Protein AF-X1EGP4-F1 (afdb_monomer_lite)

Sequence (144 aa):
MMEIFGLGRNFLPEEGFAEKDFHCGFMNTNKSQNLLKYQKHTLEDYYKDVKRKIGSKKHFMPAIKWMIRLNLLKRSEPYKRHKFFRKKAGAFTISENKLIRRILAANFNRIELLEKKIEKLEKLTANSFEGEEEISNVNQIQSV

Radius of gyration: 30.11 Å; chains: 1; bounding box: 86×44×63 Å

Organism: NCBI:txid412755

Foldseek 3Di:
DCVLLLLDDPLAPPLLDDPDDDPDDDDDCPVVCVVPVPCPDDPVNVSVVSSVVCPPVSVVCVVCSVVVRVVSLVPRPSNVVVVVCVVVVVVDDPVNVVVVVVVVVVVVVVVVVVVVVVVVVVVVVVVVVVVVVVVVVVVVVVVD

pLDDT: mean 82.95, std 13.54, range [43.53, 97.56]

Secondary structure (DSSP, 8-state):
-TTTTTS-TT-S-GGGS-SS--SPPP---HHHHHHH------HHHHHHHHHHHHGGGGGTHHHHHHHHHHHHHHH-HHHHHHHHHHHHHTT--HHHHHHHHHHHHHHHHHHHHHHHHHHHHHHHHHHHHHHHHHHHHHHHHTT-

Structure (mmCIF, N/CA/C/O backbone):
data_AF-X1EGP4-F1
#
_entry.id   AF-X1EGP4-F1
#
loop_
_atom_site.group_PDB
_atom_site.id
_atom_site.type_symbol
_atom_site.label_atom_id
_atom_site.label_alt_id
_atom_site.label_comp_id
_atom_site.label_asym_id
_atom_site.label_entity_id
_atom_site.label_seq_id
_atom_site.pdbx_PDB_ins_code
_atom_site.Cartn_x
_atom_site.Cartn_y
_atom_site.Cartn_z
_atom_site.occupancy
_atom_site.B_iso_or_equiv
_atom_site.auth_seq_id
_atom_site.auth_comp_id
_atom_site.auth_asym_id
_atom_site.auth_atom_id
_atom_site.pdbx_PDB_model_num
ATOM 1 N N . MET A 1 1 ? -13.707 -2.938 1.619 1.00 89.06 1 MET A N 1
ATOM 2 C CA . MET A 1 1 ? -13.659 -1.465 1.811 1.00 89.06 1 MET A CA 1
ATOM 3 C C . MET A 1 1 ? -14.401 -0.666 0.725 1.00 89.06 1 MET A C 1
ATOM 5 O O . MET A 1 1 ? -15.388 -0.023 1.050 1.00 89.06 1 MET A O 1
ATOM 9 N N . MET A 1 2 ? -13.999 -0.699 -0.556 1.00 91.75 2 MET A N 1
ATOM 10 C CA . MET A 1 2 ? -14.621 0.133 -1.619 1.00 91.75 2 MET A CA 1
ATOM 11 C C . MET A 1 2 ? -16.133 -0.094 -1.802 1.00 91.75 2 MET A C 1
ATOM 13 O O . MET A 1 2 ? -16.894 0.841 -2.042 1.00 91.75 2 MET A O 1
ATOM 17 N N . GLU A 1 3 ? -16.601 -1.325 -1.612 1.00 91.94 3 GLU A N 1
ATOM 18 C CA . GLU A 1 3 ? -18.028 -1.656 -1.622 1.00 91.94 3 GLU A CA 1
ATOM 19 C C . GLU A 1 3 ? -18.817 -1.000 -0.479 1.00 91.94 3 GLU A C 1
ATOM 21 O O . GLU A 1 3 ? -19.956 -0.577 -0.678 1.00 91.94 3 GLU A O 1
ATOM 26 N N . ILE A 1 4 ? -18.211 -0.874 0.706 1.00 92.56 4 ILE A N 1
ATOM 27 C CA . ILE A 1 4 ? -18.830 -0.212 1.861 1.00 92.56 4 ILE A CA 1
ATOM 28 C C . ILE A 1 4 ? -19.068 1.271 1.529 1.00 92.56 4 ILE A C 1
ATOM 30 O O . ILE A 1 4 ? -20.138 1.795 1.823 1.00 92.56 4 ILE A O 1
ATOM 34 N N . PHE A 1 5 ? -18.141 1.903 0.799 1.00 91.88 5 PHE A N 1
ATOM 35 C CA . PHE A 1 5 ? -18.299 3.250 0.238 1.00 91.88 5 PHE A CA 1
ATOM 36 C C . PHE A 1 5 ? -19.262 3.337 -0.959 1.00 91.88 5 PHE A C 1
ATOM 38 O O . PHE A 1 5 ? -19.434 4.417 -1.504 1.00 91.88 5 PHE A O 1
ATOM 45 N N . GLY A 1 6 ? -19.880 2.245 -1.417 1.00 91.81 6 GLY A N 1
ATOM 46 C CA . GLY A 1 6 ? -20.802 2.278 -2.565 1.00 91.81 6 GLY A CA 1
ATOM 47 C C . GLY A 1 6 ? -20.118 2.357 -3.931 1.00 91.81 6 GLY A C 1
ATOM 48 O O . GLY A 1 6 ? -20.779 2.594 -4.937 1.00 91.81 6 GLY A O 1
ATOM 49 N N . LEU A 1 7 ? -18.804 2.129 -3.990 1.00 92.06 7 LEU A N 1
ATOM 50 C CA . LEU A 1 7 ? -18.026 2.168 -5.233 1.00 92.06 7 LEU A CA 1
ATOM 51 C C . LEU A 1 7 ? -17.989 0.799 -5.943 1.00 92.06 7 LEU A C 1
ATOM 53 O O . LEU A 1 7 ? -17.850 0.733 -7.168 1.00 92.06 7 LEU A O 1
ATOM 57 N N . GLY A 1 8 ? -18.186 -0.289 -5.191 1.00 91.12 8 GLY A N 1
ATOM 58 C CA . GLY A 1 8 ? -18.230 -1.676 -5.677 1.00 91.12 8 GLY A CA 1
ATOM 59 C C . GLY A 1 8 ? -16.940 -2.466 -5.419 1.00 91.12 8 GLY A C 1
ATOM 60 O O . GLY A 1 8 ? -15.942 -1.902 -4.971 1.00 91.12 8 GLY A O 1
ATOM 61 N N . ARG A 1 9 ? -16.974 -3.784 -5.679 1.00 86.00 9 ARG A N 1
ATOM 62 C CA . ARG A 1 9 ? -15.849 -4.707 -5.413 1.00 86.00 9 ARG A CA 1
ATOM 63 C C . ARG A 1 9 ? -14.688 -4.566 -6.406 1.00 86.00 9 ARG A C 1
ATOM 65 O O . ARG A 1 9 ? -13.544 -4.599 -5.981 1.00 86.00 9 ARG A O 1
ATOM 72 N N . ASN A 1 10 ? -14.970 -4.242 -7.670 1.00 88.12 10 ASN A N 1
ATOM 73 C CA . ASN A 1 10 ? -13.954 -4.126 -8.732 1.00 88.12 10 ASN A CA 1
ATOM 74 C C . ASN A 1 10 ? -13.766 -2.665 -9.166 1.00 88.12 10 ASN A C 1
ATOM 76 O O . ASN A 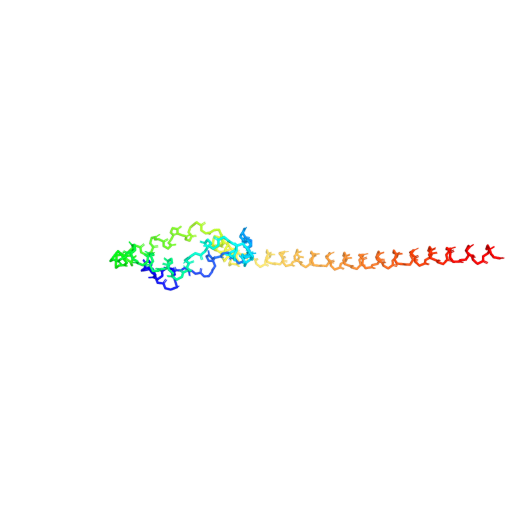1 10 ? -13.774 -2.315 -10.347 1.00 88.12 10 ASN A O 1
ATOM 80 N N . PHE A 1 11 ? -13.711 -1.766 -8.184 1.00 92.69 11 PHE A N 1
ATOM 81 C CA . PHE A 1 11 ? -13.731 -0.329 -8.444 1.00 92.69 11 PHE A CA 1
ATOM 82 C C . PHE A 1 11 ? -12.424 0.220 -9.024 1.00 92.69 11 PHE A C 1
ATOM 84 O O . PHE A 1 11 ? -12.466 1.217 -9.744 1.00 92.69 11 PHE A O 1
ATOM 91 N N . LEU A 1 12 ? -11.285 -0.409 -8.742 1.00 93.06 12 LEU A N 1
ATOM 92 C CA . LEU A 1 12 ? -9.967 -0.053 -9.268 1.00 93.06 12 LEU A CA 1
ATOM 93 C C . LEU A 1 12 ? -9.379 -1.271 -9.993 1.00 93.06 12 LEU A C 1
ATOM 95 O O . LEU A 1 12 ? -9.674 -2.392 -9.587 1.00 93.06 12 LEU A O 1
ATOM 99 N N . PRO A 1 13 ? -8.620 -1.064 -11.081 1.00 92.19 13 PRO A N 1
ATOM 100 C CA . PRO A 1 13 ? -7.933 -2.139 -11.778 1.00 92.19 13 PRO A CA 1
ATOM 101 C C . PRO A 1 13 ? -6.672 -2.557 -10.995 1.00 92.19 13 PRO A C 1
ATOM 103 O O . PRO A 1 13 ? -6.158 -1.768 -10.195 1.00 92.19 13 PRO A O 1
ATOM 106 N N . GLU A 1 14 ? -6.188 -3.780 -11.207 1.00 90.94 14 GLU A N 1
ATOM 107 C CA . GLU A 1 14 ? -5.069 -4.357 -10.442 1.00 90.94 14 GLU A CA 1
ATOM 108 C C . GLU A 1 14 ? -3.77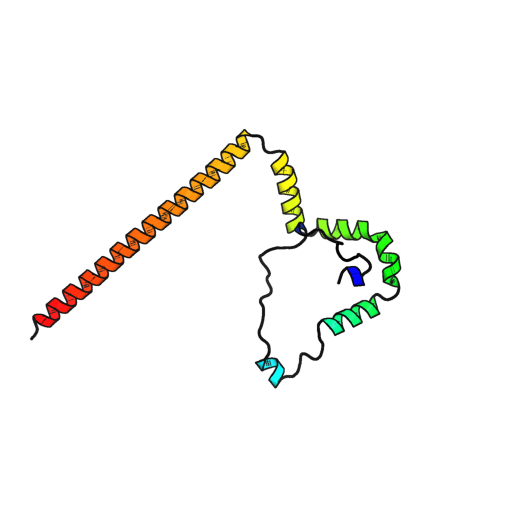3 -3.559 -10.610 1.00 90.94 14 GLU A C 1
ATOM 110 O O . GLU A 1 14 ? -3.068 -3.304 -9.638 1.00 90.94 14 GLU A O 1
ATOM 115 N N . GLU A 1 15 ? -3.532 -3.008 -11.800 1.00 90.62 15 GLU A N 1
ATOM 116 C CA . GLU A 1 15 ? -2.347 -2.198 -12.106 1.00 90.62 15 GLU A CA 1
ATOM 117 C C . GLU A 1 15 ? -2.360 -0.835 -11.386 1.00 90.62 15 GLU A C 1
ATOM 119 O O . GLU A 1 15 ? -1.405 -0.059 -11.458 1.00 90.62 15 GLU A O 1
ATOM 124 N N . GLY A 1 16 ? -3.467 -0.509 -10.710 1.00 89.19 16 GLY A N 1
ATOM 125 C CA . GLY A 1 16 ? -3.582 0.623 -9.797 1.00 89.19 16 GLY A CA 1
ATOM 126 C C . GLY A 1 16 ? -2.919 0.403 -8.440 1.00 89.19 16 GLY A C 1
ATOM 127 O O . GLY A 1 16 ? -2.701 1.380 -7.719 1.00 89.19 16 GLY A O 1
ATOM 128 N N . PHE A 1 17 ? -2.589 -0.840 -8.098 1.00 91.56 17 PHE A N 1
ATOM 129 C CA . PHE A 1 17 ? -1.985 -1.211 -6.826 1.00 91.56 17 PHE A CA 1
ATOM 130 C C . PHE A 1 17 ? -0.480 -1.443 -6.981 1.00 91.56 17 PHE A C 1
ATOM 132 O O . PHE A 1 17 ? 0.020 -1.768 -8.055 1.00 91.56 17 PHE A O 1
ATOM 139 N N . ALA A 1 18 ? 0.266 -1.201 -5.905 1.00 88.94 18 ALA A N 1
ATOM 140 C CA . ALA A 1 18 ? 1.681 -1.534 -5.866 1.00 88.94 18 ALA A CA 1
ATOM 141 C C . ALA A 1 18 ? 1.829 -3.041 -5.627 1.00 88.94 18 ALA A C 1
ATOM 143 O O . ALA A 1 18 ? 1.172 -3.582 -4.745 1.00 88.94 18 ALA A O 1
ATOM 144 N N . GLU A 1 19 ? 2.689 -3.703 -6.396 1.00 87.75 19 GLU A N 1
ATOM 145 C CA . GLU A 1 19 ? 3.019 -5.125 -6.204 1.00 87.75 19 GLU A CA 1
ATOM 146 C C . GLU A 1 19 ? 4.185 -5.319 -5.222 1.00 87.75 19 GLU A C 1
ATOM 148 O O . GLU A 1 19 ? 4.343 -6.384 -4.633 1.00 87.75 19 GLU A O 1
ATOM 153 N N . LYS A 1 20 ? 5.012 -4.283 -5.048 1.00 84.56 20 LYS A N 1
ATOM 154 C CA . LYS A 1 20 ? 6.249 -4.302 -4.262 1.00 84.56 20 LYS A CA 1
ATOM 155 C C . LYS A 1 20 ? 6.506 -2.949 -3.595 1.00 84.56 20 LYS A C 1
ATOM 157 O O . LYS A 1 20 ? 5.812 -1.976 -3.886 1.00 84.56 20 LYS A O 1
ATOM 162 N N . ASP A 1 21 ? 7.523 -2.910 -2.735 1.00 82.56 21 ASP A N 1
ATOM 163 C CA . ASP A 1 21 ? 8.009 -1.714 -2.028 1.00 82.56 21 ASP A CA 1
ATOM 164 C C . ASP A 1 21 ? 7.034 -1.163 -0.970 1.00 82.56 21 ASP A C 1
ATOM 166 O O . ASP A 1 21 ? 6.817 0.043 -0.843 1.00 82.56 21 ASP A O 1
ATOM 170 N N . PHE A 1 22 ? 6.434 -2.052 -0.176 1.00 83.62 22 PHE A N 1
ATOM 171 C CA . PHE A 1 22 ? 5.627 -1.642 0.972 1.00 83.62 22 PHE A CA 1
ATOM 172 C C . PHE A 1 22 ? 6.525 -1.201 2.132 1.00 83.62 22 PHE A C 1
ATOM 174 O O . PHE A 1 22 ? 7.364 -1.960 2.607 1.00 83.62 22 PHE A O 1
ATOM 181 N N . HIS A 1 23 ? 6.305 0.012 2.639 1.00 80.44 23 HIS A N 1
ATOM 182 C CA . HIS A 1 23 ? 7.040 0.530 3.801 1.00 80.44 23 HIS A CA 1
ATOM 183 C C . HIS A 1 23 ? 6.614 -0.112 5.132 1.00 80.44 23 HIS A C 1
ATOM 185 O O . HIS A 1 23 ? 7.275 0.079 6.150 1.00 80.44 23 HIS A O 1
ATOM 191 N N . CYS A 1 24 ? 5.503 -0.852 5.147 1.00 81.38 24 CYS A N 1
ATOM 192 C CA . CYS A 1 24 ? 4.979 -1.494 6.347 1.00 81.38 24 CYS A CA 1
ATOM 193 C C . CYS A 1 24 ? 5.402 -2.965 6.394 1.00 81.38 24 CYS A C 1
ATOM 195 O O . CYS A 1 24 ? 5.009 -3.752 5.535 1.00 81.38 24 CYS A O 1
ATOM 197 N N . GLY A 1 25 ? 6.167 -3.332 7.423 1.00 81.19 25 GLY A N 1
ATOM 198 C CA . GLY A 1 25 ? 6.464 -4.724 7.755 1.00 81.19 25 GLY A CA 1
ATOM 199 C C . GLY A 1 25 ? 5.372 -5.361 8.618 1.00 81.19 25 GLY A C 1
ATOM 200 O O . GLY A 1 25 ? 4.619 -4.671 9.309 1.00 81.19 25 GLY A O 1
ATOM 201 N N . PHE A 1 26 ? 5.300 -6.692 8.602 1.00 83.81 26 PHE A N 1
ATOM 202 C CA . PHE A 1 26 ? 4.466 -7.442 9.539 1.00 83.81 26 PHE A CA 1
ATOM 203 C C . PHE A 1 26 ? 5.141 -7.479 10.916 1.00 83.81 26 PHE A C 1
ATOM 205 O O . PHE A 1 26 ? 6.309 -7.848 11.024 1.00 83.81 26 PHE A O 1
ATOM 212 N N . MET A 1 27 ? 4.413 -7.112 11.972 1.00 87.25 27 MET A N 1
ATOM 213 C CA . MET A 1 27 ? 4.928 -7.109 13.343 1.00 87.25 27 MET A CA 1
ATOM 214 C C . MET A 1 27 ? 4.191 -8.142 14.196 1.00 87.25 27 MET A C 1
ATOM 216 O O . MET A 1 27 ? 2.963 -8.129 14.283 1.00 87.25 27 MET A O 1
ATOM 220 N N . ASN A 1 28 ? 4.940 -9.011 14.881 1.00 92.31 28 ASN A N 1
ATOM 221 C CA . ASN A 1 28 ? 4.366 -9.920 15.869 1.00 92.31 28 ASN A CA 1
ATOM 222 C C . ASN A 1 28 ? 4.083 -9.159 17.170 1.00 92.31 28 ASN A C 1
ATOM 224 O O . ASN A 1 28 ? 4.982 -8.571 17.767 1.00 92.31 28 ASN A O 1
ATOM 228 N N . THR A 1 29 ? 2.829 -9.192 17.609 1.00 93.38 29 THR A N 1
ATOM 229 C CA . THR A 1 29 ? 2.355 -8.443 18.780 1.00 93.38 29 THR A CA 1
ATOM 230 C C . THR A 1 29 ? 1.867 -9.342 19.916 1.00 93.38 29 THR A C 1
ATOM 232 O O . THR A 1 29 ? 1.333 -8.841 20.896 1.00 93.38 29 THR A O 1
ATOM 235 N N . ASN A 1 30 ? 2.094 -10.662 19.864 1.00 95.06 30 ASN A N 1
ATOM 236 C CA . ASN A 1 30 ? 1.554 -11.595 20.865 1.00 95.06 30 ASN A CA 1
ATOM 237 C C . ASN A 1 30 ? 2.031 -11.286 22.294 1.00 95.06 30 ASN A C 1
ATOM 239 O O . ASN A 1 30 ? 1.225 -11.232 23.222 1.00 95.06 30 ASN A O 1
ATOM 243 N N . LYS A 1 31 ? 3.336 -11.044 22.481 1.00 95.50 31 LYS A N 1
ATOM 244 C CA . LYS A 1 31 ? 3.911 -10.759 23.809 1.00 95.50 31 LYS A CA 1
ATOM 245 C C . LYS A 1 31 ? 3.416 -9.424 24.369 1.00 95.50 31 LYS A C 1
ATOM 247 O O . LYS A 1 31 ? 2.981 -9.367 25.517 1.00 95.50 31 LYS A O 1
ATOM 252 N N . SER A 1 32 ? 3.454 -8.366 23.556 1.00 95.81 32 SER A N 1
ATOM 253 C CA . SER A 1 32 ? 2.991 -7.035 23.961 1.00 95.81 32 SER A CA 1
ATOM 254 C C . SER A 1 32 ? 1.494 -7.036 24.249 1.00 95.81 32 SER A C 1
ATOM 256 O O . SER A 1 32 ? 1.061 -6.445 25.233 1.00 95.81 32 SER A O 1
ATOM 258 N N . GLN A 1 33 ? 0.702 -7.735 23.436 1.00 96.56 33 GLN A N 1
ATOM 259 C CA . GLN A 1 33 ? -0.738 -7.833 23.624 1.00 96.56 33 GLN A CA 1
ATOM 260 C C . GLN A 1 33 ? -1.110 -8.628 24.878 1.00 96.56 33 GLN A C 1
ATOM 262 O O . GLN A 1 33 ? -2.024 -8.217 25.589 1.00 96.56 33 GLN A O 1
ATOM 267 N N . ASN A 1 34 ? -0.399 -9.716 25.197 1.00 97.12 34 ASN A N 1
ATOM 268 C CA . ASN A 1 34 ? -0.645 -10.478 26.425 1.00 97.12 34 ASN A CA 1
ATOM 269 C C . ASN A 1 34 ? -0.421 -9.626 27.688 1.00 97.12 34 ASN A C 1
ATOM 271 O O . ASN A 1 34 ? -1.191 -9.711 28.643 1.00 97.12 34 ASN A O 1
ATOM 275 N N . LEU A 1 35 ? 0.607 -8.770 27.663 1.00 97.56 35 LEU A N 1
ATOM 276 C CA . LEU A 1 35 ? 0.946 -7.888 28.777 1.00 97.56 35 LEU A CA 1
ATOM 277 C C . LEU A 1 35 ? 0.008 -6.673 28.879 1.00 97.56 35 LEU A C 1
ATOM 279 O O . LEU A 1 35 ? -0.510 -6.378 29.950 1.00 97.56 35 LEU A O 1
ATOM 283 N N . LEU A 1 36 ? -0.197 -5.959 27.770 1.00 97.06 36 LEU A N 1
ATOM 284 C CA . LEU A 1 36 ? -0.822 -4.630 27.762 1.00 97.06 36 LEU A CA 1
ATOM 285 C C . LEU A 1 36 ? -2.308 -4.644 27.374 1.00 97.06 36 LEU A C 1
ATOM 287 O O . LEU A 1 36 ? -3.016 -3.677 27.642 1.00 97.06 36 LEU A O 1
ATOM 291 N N . LYS A 1 37 ? -2.787 -5.714 26.725 1.00 95.88 37 LYS A N 1
ATOM 292 C CA . LYS A 1 37 ? -4.188 -5.898 26.300 1.00 95.88 37 LYS A CA 1
ATOM 293 C C . LYS A 1 37 ? -4.771 -4.686 25.544 1.00 95.88 37 LYS A C 1
ATOM 295 O O . LYS A 1 37 ? -5.913 -4.280 25.774 1.00 95.88 37 LYS A O 1
ATOM 300 N N . TYR A 1 38 ? -3.985 -4.094 24.641 1.00 95.19 38 TYR A N 1
ATOM 301 C CA . TYR A 1 38 ? -4.326 -2.846 23.941 1.00 95.19 38 TYR A CA 1
ATOM 302 C C . TYR A 1 38 ? -5.161 -3.058 22.671 1.00 95.19 38 TYR A C 1
ATOM 304 O O . TYR A 1 38 ? -5.999 -2.222 22.337 1.00 95.19 38 TYR A O 1
ATOM 312 N N . GLN A 1 39 ? -4.982 -4.175 21.964 1.00 94.00 39 GLN A N 1
ATOM 313 C CA . GLN A 1 39 ? -5.781 -4.535 20.791 1.00 94.00 39 GLN A CA 1
ATOM 314 C C . GLN A 1 39 ? -7.146 -5.062 21.245 1.00 94.00 39 GLN A C 1
ATOM 316 O O . GLN A 1 39 ? -7.299 -6.243 21.545 1.00 94.00 39 GLN A O 1
ATOM 321 N N . LYS A 1 40 ? -8.130 -4.166 21.350 1.00 95.25 40 LYS A N 1
ATOM 322 C CA . LYS A 1 40 ? -9.510 -4.499 21.755 1.00 95.25 40 LYS A CA 1
ATOM 323 C C . LYS A 1 40 ? -10.481 -4.624 20.583 1.00 95.25 40 LYS A C 1
ATOM 325 O O . LYS A 1 40 ? -11.582 -5.132 20.756 1.00 95.25 40 LYS A O 1
ATOM 330 N N . HIS A 1 41 ? -10.077 -4.143 19.412 1.00 95.12 41 HIS A N 1
ATOM 331 C CA . HIS A 1 41 ? -10.898 -4.111 18.210 1.00 95.12 41 HIS A CA 1
ATOM 332 C C . HIS A 1 41 ? -10.241 -4.909 17.098 1.00 95.12 41 HIS A C 1
ATOM 334 O O . HIS A 1 41 ? -9.018 -4.903 16.942 1.00 95.12 41 HIS A O 1
ATOM 340 N N . THR A 1 42 ? -11.080 -5.570 16.315 1.00 93.94 42 THR A N 1
ATOM 341 C CA . THR A 1 42 ? -10.676 -6.289 15.114 1.00 93.94 42 THR A CA 1
ATOM 342 C C . THR A 1 42 ? -10.854 -5.416 13.877 1.00 93.94 42 THR A C 1
ATOM 344 O O . THR A 1 42 ? -11.491 -4.358 13.899 1.00 93.94 42 THR A O 1
ATOM 347 N N . LEU A 1 43 ? -10.320 -5.890 12.753 1.00 93.25 43 LEU A N 1
ATOM 348 C CA . LEU A 1 43 ? -10.564 -5.269 11.454 1.00 93.25 43 LEU A CA 1
ATOM 349 C C . LEU A 1 43 ? -12.064 -5.239 11.099 1.00 93.25 43 LEU A C 1
ATOM 351 O O . LEU A 1 43 ? -12.533 -4.297 10.460 1.00 93.25 43 LEU A O 1
ATOM 355 N N . GLU A 1 44 ? -12.828 -6.228 11.562 1.00 95.38 44 GLU A N 1
ATOM 356 C CA . GLU A 1 44 ? -14.266 -6.318 11.313 1.00 95.38 44 GLU A CA 1
ATOM 357 C C . GLU A 1 44 ? -15.045 -5.226 12.059 1.00 95.38 44 GLU A C 1
ATOM 359 O O . GLU A 1 44 ? -15.994 -4.648 11.524 1.00 95.38 44 GLU A O 1
ATOM 364 N N . ASP A 1 45 ? -14.615 -4.886 13.276 1.00 96.62 45 ASP A N 1
ATOM 365 C CA . ASP A 1 45 ? -15.206 -3.793 14.054 1.00 96.62 45 ASP A CA 1
ATOM 366 C C . ASP A 1 45 ? -14.977 -2.450 13.362 1.00 96.62 45 ASP A C 1
ATOM 368 O O . ASP A 1 45 ? -15.910 -1.660 13.199 1.00 96.62 45 ASP A O 1
ATOM 372 N N . TYR A 1 46 ? -13.773 -2.249 12.821 1.00 95.06 46 TYR A N 1
ATOM 373 C CA . TYR A 1 46 ? -13.481 -1.093 11.983 1.00 95.06 46 TYR A CA 1
ATOM 374 C C . TYR A 1 46 ? -14.403 -1.027 10.752 1.00 95.06 46 TYR A C 1
ATOM 376 O O . TYR A 1 46 ? -14.949 0.033 10.435 1.00 95.06 46 TYR A O 1
ATOM 384 N N . TYR A 1 47 ? -14.653 -2.147 10.064 1.00 95.06 47 TYR A N 1
ATOM 385 C CA . TYR A 1 47 ? -15.579 -2.164 8.926 1.00 95.06 47 TYR A CA 1
ATOM 386 C C . TYR A 1 47 ? -17.020 -1.825 9.314 1.00 95.06 47 TYR A C 1
ATOM 388 O O . TYR A 1 47 ? -17.693 -1.106 8.563 1.00 95.06 47 TYR A O 1
ATOM 396 N N . LYS A 1 48 ? -17.492 -2.278 10.481 1.00 95.69 48 LYS A N 1
ATOM 397 C CA . LYS A 1 48 ? -18.810 -1.901 11.016 1.00 95.69 48 LYS A CA 1
ATOM 398 C C . LYS A 1 48 ? -18.891 -0.400 11.282 1.00 95.69 48 LYS A C 1
ATOM 400 O O . LYS A 1 48 ? -19.864 0.235 10.867 1.00 95.69 48 LYS A O 1
ATOM 405 N N . ASP A 1 49 ? -17.862 0.181 11.890 1.00 95.50 49 ASP A N 1
ATOM 406 C CA . ASP A 1 49 ? -17.802 1.617 12.168 1.00 95.50 49 ASP A CA 1
ATOM 407 C C . ASP A 1 49 ? -17.820 2.454 10.896 1.00 95.50 49 ASP A C 1
ATOM 409 O O . ASP A 1 49 ? -18.578 3.425 10.788 1.00 95.50 49 ASP A O 1
ATOM 413 N N . VAL A 1 50 ? -17.047 2.049 9.890 1.00 94.75 50 VAL A N 1
ATOM 414 C CA . VAL A 1 50 ? -17.037 2.745 8.605 1.00 94.75 50 VAL A CA 1
ATOM 415 C C . VAL A 1 50 ? -18.392 2.619 7.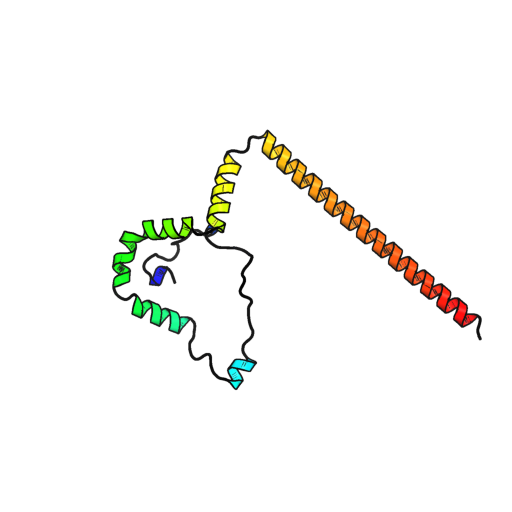906 1.00 94.75 50 VAL A C 1
ATOM 417 O O . VAL A 1 50 ? -18.915 3.620 7.410 1.00 94.75 50 VAL A O 1
ATOM 420 N N . LYS A 1 51 ? -19.016 1.433 7.919 1.00 94.88 51 LYS A N 1
ATOM 421 C CA . LYS A 1 51 ? -20.364 1.226 7.364 1.00 94.88 51 LYS A CA 1
ATOM 422 C C . LYS A 1 51 ? -21.395 2.129 8.045 1.00 94.88 51 LYS A C 1
ATOM 424 O O . LYS A 1 51 ? -22.186 2.767 7.352 1.00 94.88 51 LYS A O 1
ATOM 429 N N . ARG A 1 52 ? -21.345 2.235 9.376 1.00 95.25 52 ARG A N 1
ATOM 430 C CA . ARG A 1 52 ? -22.200 3.129 10.169 1.00 95.25 52 ARG A CA 1
ATOM 431 C C . ARG A 1 52 ? -21.982 4.598 9.805 1.00 95.25 52 ARG A C 1
ATOM 433 O O . ARG A 1 52 ? -22.952 5.322 9.618 1.00 95.25 52 ARG A O 1
ATOM 440 N N . LYS A 1 53 ? -20.727 5.028 9.641 1.00 94.19 53 LYS A N 1
ATOM 441 C CA . LYS A 1 53 ? -20.376 6.412 9.279 1.00 94.19 53 LYS A CA 1
ATOM 442 C C . LYS A 1 53 ? -20.849 6.808 7.877 1.00 94.19 53 LYS A C 1
ATOM 444 O O . LYS A 1 53 ? -21.226 7.956 7.656 1.00 94.19 53 LYS A O 1
ATOM 449 N N . ILE A 1 54 ? -20.797 5.883 6.920 1.00 93.19 54 ILE A N 1
ATOM 450 C CA . ILE A 1 54 ? -21.251 6.134 5.545 1.00 93.19 54 ILE A CA 1
ATOM 451 C C . ILE A 1 54 ? -22.777 6.137 5.479 1.00 93.19 54 ILE A C 1
ATOM 453 O O . ILE A 1 54 ? -23.353 7.016 4.836 1.00 93.19 54 ILE A O 1
ATOM 457 N N . GLY A 1 55 ? -23.427 5.178 6.145 1.00 90.81 55 GLY A N 1
ATOM 458 C CA . GLY A 1 55 ? -24.883 5.089 6.226 1.00 90.81 55 GLY A CA 1
ATOM 459 C C . GLY A 1 55 ? -25.556 5.188 4.852 1.00 90.81 55 GLY A C 1
ATOM 460 O O . GLY A 1 55 ? -25.176 4.498 3.903 1.00 90.81 55 GLY A O 1
ATOM 461 N N . SER A 1 56 ? -26.527 6.095 4.735 1.00 90.81 56 SER A N 1
ATOM 462 C CA . SER A 1 56 ? -27.308 6.341 3.514 1.00 90.81 56 SER A CA 1
ATOM 463 C C . SER A 1 56 ? -26.532 7.049 2.398 1.00 90.81 56 SER A C 1
ATOM 465 O O . SER A 1 56 ? -26.934 6.977 1.235 1.00 90.81 56 SER A O 1
ATOM 467 N N . LYS A 1 57 ? -25.380 7.675 2.697 1.00 89.25 57 LYS A N 1
ATOM 468 C CA . LYS A 1 57 ? -24.557 8.363 1.682 1.00 89.25 57 LYS A CA 1
ATOM 469 C C . LYS A 1 57 ? -24.065 7.402 0.602 1.00 89.25 57 LYS A C 1
ATOM 471 O O . LYS A 1 57 ? -23.827 7.827 -0.524 1.00 89.25 57 LYS A O 1
ATOM 476 N N . LYS A 1 58 ? -23.986 6.102 0.915 1.00 90.75 58 LYS A N 1
ATOM 477 C CA . LYS A 1 58 ? -23.636 5.028 -0.024 1.00 90.75 58 LYS A CA 1
ATOM 478 C C . LYS A 1 58 ? -24.454 5.083 -1.321 1.00 90.75 58 LYS A C 1
ATOM 480 O O . LYS A 1 58 ? -23.910 4.768 -2.374 1.00 90.75 58 LYS A O 1
ATOM 485 N N . HIS A 1 59 ? -25.723 5.489 -1.265 1.00 89.88 59 HIS A N 1
ATOM 486 C CA . HIS A 1 59 ? -26.605 5.509 -2.437 1.00 89.88 59 HIS A CA 1
ATOM 487 C C . HIS A 1 59 ? -26.282 6.627 -3.436 1.00 89.88 59 HIS A C 1
ATOM 489 O O . HIS A 1 59 ? -26.567 6.476 -4.619 1.00 89.88 59 HIS A O 1
ATOM 495 N N . PHE A 1 60 ? -25.628 7.705 -2.996 1.00 90.75 60 PHE A N 1
ATOM 496 C CA . PHE A 1 60 ? -25.215 8.814 -3.866 1.00 90.75 60 PHE A CA 1
ATOM 497 C C . PHE A 1 60 ? -23.834 8.598 -4.500 1.00 90.75 60 PHE A C 1
ATOM 499 O O . PHE A 1 60 ? -23.488 9.214 -5.506 1.00 90.75 60 PHE A O 1
ATOM 506 N N . MET A 1 61 ? -23.040 7.685 -3.942 1.00 91.19 61 MET A N 1
ATOM 507 C CA . MET A 1 61 ? -21.672 7.404 -4.386 1.00 91.19 61 MET A CA 1
ATOM 508 C C . MET A 1 61 ? -21.554 6.887 -5.832 1.00 91.19 61 MET A C 1
ATOM 510 O O . MET A 1 61 ? -20.589 7.270 -6.499 1.00 91.19 61 MET A O 1
ATOM 514 N N . PRO A 1 62 ? -22.498 6.090 -6.377 1.00 89.56 62 PRO A N 1
ATOM 515 C CA . PRO A 1 62 ? -22.476 5.686 -7.781 1.00 89.56 62 PRO A CA 1
ATOM 516 C C . PRO A 1 62 ? -22.468 6.860 -8.769 1.00 89.56 62 PRO A C 1
ATOM 518 O O . PRO A 1 62 ? -21.794 6.763 -9.791 1.00 89.56 62 PRO A O 1
ATOM 521 N N . ALA A 1 63 ? -23.139 7.976 -8.457 1.00 91.56 63 ALA A N 1
ATOM 522 C CA . ALA A 1 63 ? -23.226 9.131 -9.356 1.00 91.56 63 ALA A CA 1
ATOM 523 C C . ALA A 1 63 ? -21.861 9.810 -9.571 1.00 91.56 63 ALA A C 1
ATOM 525 O O . ALA A 1 63 ? -21.507 10.192 -10.683 1.00 91.56 63 ALA A O 1
ATOM 526 N N . ILE A 1 64 ? -21.047 9.893 -8.517 1.00 93.00 64 ILE A N 1
ATOM 527 C CA . ILE A 1 64 ? -19.709 10.508 -8.555 1.00 93.00 64 ILE A CA 1
ATOM 528 C C . ILE A 1 64 ? -18.577 9.487 -8.750 1.00 93.00 64 ILE A C 1
ATOM 530 O O . ILE A 1 64 ? -17.400 9.850 -8.824 1.00 93.00 64 ILE A O 1
ATOM 534 N N . LYS A 1 65 ? -18.916 8.197 -8.856 1.00 92.44 65 LYS A N 1
ATOM 535 C CA . LYS A 1 65 ? -17.981 7.064 -8.932 1.00 92.44 65 LYS A CA 1
ATOM 536 C C . LYS A 1 65 ? -16.908 7.252 -10.003 1.00 92.44 65 LYS A C 1
ATOM 538 O O . LYS A 1 65 ? -15.735 6.969 -9.758 1.00 92.44 65 LYS A O 1
ATOM 543 N N . TRP A 1 66 ? -17.297 7.735 -11.182 1.00 92.69 66 TRP A N 1
ATOM 544 C CA . TRP A 1 66 ? -16.382 7.926 -12.310 1.00 92.69 66 TRP A CA 1
ATOM 545 C C . TRP A 1 66 ? -15.304 8.982 -12.000 1.00 92.69 66 TRP A C 1
ATOM 547 O O . TRP A 1 66 ? -14.118 8.743 -12.239 1.00 92.69 66 TRP A O 1
ATOM 557 N N . MET A 1 67 ? -15.697 10.103 -11.384 1.00 95.12 67 MET A N 1
ATOM 558 C CA . MET A 1 67 ? -14.786 11.193 -11.018 1.00 95.12 67 MET A CA 1
ATOM 559 C C . MET A 1 67 ? -13.780 10.731 -9.964 1.00 95.12 67 MET A C 1
ATOM 561 O O . MET A 1 67 ? -12.581 10.984 -10.089 1.00 95.12 67 MET A O 1
ATOM 565 N N . ILE A 1 68 ? -14.261 9.997 -8.954 1.00 93.75 68 ILE A N 1
ATOM 566 C CA . ILE A 1 68 ? -13.421 9.407 -7.905 1.00 93.75 68 ILE A CA 1
ATOM 567 C C . ILE A 1 68 ? -12.403 8.449 -8.528 1.00 93.75 68 ILE A C 1
ATOM 569 O O . ILE A 1 68 ? -11.212 8.526 -8.218 1.00 93.75 68 ILE A O 1
ATOM 573 N N . ARG A 1 69 ? -12.849 7.575 -9.443 1.00 94.56 69 ARG A N 1
ATOM 574 C CA . ARG A 1 69 ? -11.975 6.598 -10.107 1.00 94.56 69 ARG A CA 1
ATOM 575 C C . ARG A 1 69 ? -10.856 7.298 -10.865 1.00 94.56 69 ARG A C 1
ATOM 577 O O . ARG A 1 69 ? -9.695 6.935 -10.700 1.00 94.56 69 ARG A O 1
ATOM 584 N N . LEU A 1 70 ? -11.184 8.314 -11.663 1.00 93.94 70 LEU A N 1
ATOM 585 C CA . LEU A 1 70 ? -10.174 9.082 -12.386 1.00 93.94 70 LEU A CA 1
ATOM 586 C C . LEU A 1 70 ? -9.176 9.763 -11.452 1.00 93.94 70 LEU A C 1
ATOM 588 O O . LEU A 1 70 ? -7.977 9.736 -11.724 1.00 93.94 70 LEU A O 1
ATOM 592 N N . ASN A 1 71 ? -9.656 10.380 -10.371 1.00 95.25 71 ASN A N 1
ATOM 593 C CA . ASN A 1 71 ? -8.788 11.092 -9.440 1.00 95.25 71 ASN A CA 1
ATOM 594 C C . ASN A 1 71 ? -7.788 10.143 -8.767 1.00 95.25 71 ASN A C 1
ATOM 596 O O . ASN A 1 71 ? -6.595 10.441 -8.726 1.00 95.25 71 ASN A O 1
ATOM 600 N N . LEU A 1 72 ? -8.260 8.978 -8.315 1.00 93.75 72 LEU A N 1
ATOM 601 C CA . LEU A 1 72 ? -7.416 7.950 -7.705 1.00 93.75 72 LEU A CA 1
ATOM 602 C C . LEU A 1 72 ? -6.384 7.405 -8.695 1.00 93.75 72 LEU A C 1
ATOM 604 O O . LEU A 1 72 ? -5.194 7.394 -8.389 1.00 93.75 72 LEU A O 1
ATOM 608 N N . LEU A 1 73 ? -6.812 7.044 -9.908 1.00 94.06 73 LEU A N 1
ATOM 609 C CA . LEU A 1 73 ? -5.914 6.520 -10.942 1.00 94.06 73 LEU A CA 1
ATOM 610 C C . LEU A 1 73 ? -4.883 7.550 -11.418 1.00 94.06 73 LEU A C 1
ATOM 612 O O . LEU A 1 73 ? -3.759 7.202 -11.772 1.00 94.06 73 LEU A O 1
ATOM 616 N N . LYS A 1 74 ? -5.236 8.840 -11.405 1.00 92.19 74 LYS A N 1
ATOM 617 C CA . LYS A 1 74 ? -4.288 9.922 -11.695 1.00 92.19 74 LYS A CA 1
ATOM 618 C C . LYS A 1 74 ? -3.215 10.046 -10.610 1.00 92.19 74 LYS A C 1
ATOM 620 O O . LYS A 1 74 ? -2.121 10.511 -10.915 1.00 92.19 74 LYS A O 1
ATOM 625 N N . ARG A 1 75 ? -3.504 9.662 -9.364 1.00 91.38 75 ARG A N 1
ATOM 626 C CA . ARG A 1 75 ? -2.557 9.738 -8.240 1.00 91.38 75 ARG A CA 1
ATOM 627 C C . ARG A 1 75 ? -1.689 8.490 -8.101 1.00 91.38 75 ARG A C 1
ATOM 629 O O . ARG A 1 75 ? -0.554 8.614 -7.661 1.00 91.38 75 ARG A O 1
ATOM 636 N N . SER A 1 76 ? -2.180 7.319 -8.496 1.00 91.69 76 SER A N 1
ATOM 637 C CA . SER A 1 76 ? -1.422 6.070 -8.391 1.00 91.69 76 SER A CA 1
ATOM 638 C C . SER A 1 76 ? -0.229 6.042 -9.355 1.00 91.69 76 SER A C 1
ATOM 640 O O . SER A 1 76 ? -0.400 5.901 -10.567 1.00 91.69 76 SER A O 1
ATOM 642 N N . GLU A 1 77 ? 0.983 6.118 -8.807 1.00 89.31 77 GLU A N 1
ATOM 643 C CA . GLU A 1 77 ? 2.240 5.864 -9.524 1.00 89.31 77 GLU A CA 1
ATOM 644 C C . GLU A 1 77 ? 2.291 4.523 -10.284 1.00 89.31 77 GLU A C 1
ATOM 646 O O . GLU A 1 77 ? 2.678 4.545 -11.459 1.00 89.31 77 GLU A O 1
ATOM 651 N N . PRO A 1 78 ? 1.873 3.365 -9.717 1.00 90.44 78 PRO A N 1
ATOM 652 C CA . PRO A 1 78 ? 1.909 2.099 -10.459 1.00 90.44 78 PRO A CA 1
ATOM 653 C C . PRO A 1 78 ? 1.068 2.161 -11.743 1.00 90.44 78 PRO A 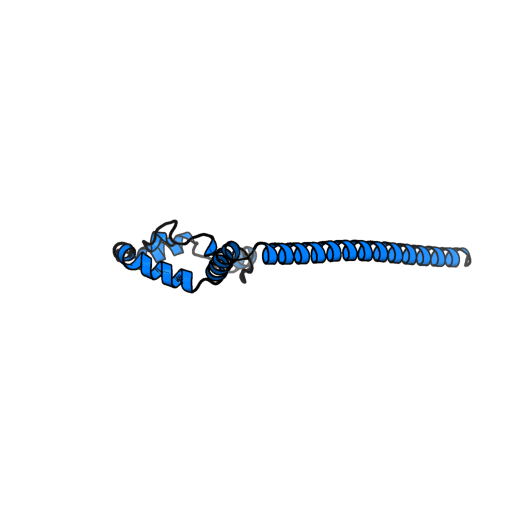C 1
ATOM 655 O O . PRO A 1 78 ? 1.555 1.805 -12.819 1.00 90.44 78 PRO A O 1
ATOM 658 N N . TYR A 1 79 ? -0.123 2.762 -11.675 1.00 91.81 79 TYR A N 1
ATOM 659 C CA . TYR A 1 79 ? -0.993 2.915 -12.840 1.00 91.81 79 TYR A CA 1
ATOM 660 C C . TYR A 1 79 ? -0.401 3.831 -13.912 1.00 91.81 79 TYR A C 1
ATOM 662 O O . TYR A 1 79 ? -0.527 3.562 -15.109 1.00 91.81 79 TYR A O 1
ATOM 670 N N . LYS A 1 80 ? 0.254 4.929 -13.505 1.00 89.94 80 LYS A N 1
ATOM 671 C CA . LYS A 1 80 ? 0.930 5.835 -14.444 1.00 89.94 80 LYS A CA 1
ATOM 672 C C . LYS A 1 80 ? 2.031 5.104 -15.200 1.00 89.94 80 LYS A C 1
ATOM 674 O O . LYS A 1 80 ? 2.081 5.212 -16.426 1.00 89.94 80 LYS A O 1
ATOM 679 N N . ARG A 1 81 ? 2.871 4.341 -14.487 1.00 87.00 81 ARG A N 1
ATOM 680 C CA . ARG A 1 81 ? 3.915 3.509 -15.099 1.00 87.00 81 ARG A CA 1
ATOM 681 C C . ARG A 1 81 ? 3.307 2.507 -16.067 1.00 87.00 81 ARG A C 1
ATOM 683 O O . ARG A 1 81 ? 3.697 2.502 -17.231 1.00 87.00 81 ARG A O 1
ATOM 690 N N . HIS A 1 82 ? 2.306 1.739 -15.640 1.00 87.44 82 HIS A N 1
ATOM 691 C CA . HIS A 1 82 ? 1.634 0.773 -16.508 1.00 87.44 82 HIS A CA 1
ATOM 692 C C . HIS A 1 82 ? 1.085 1.433 -17.787 1.00 87.44 82 HIS A C 1
ATOM 694 O O . HIS A 1 82 ? 1.372 0.990 -18.900 1.00 87.44 82 HIS A O 1
ATOM 700 N N . LYS A 1 83 ? 0.359 2.553 -17.661 1.00 87.00 83 LYS A N 1
ATOM 701 C CA . LYS A 1 83 ? -0.198 3.288 -18.809 1.00 87.00 83 LYS A CA 1
ATOM 702 C C . LYS A 1 83 ? 0.888 3.831 -19.741 1.00 87.00 83 LYS A C 1
ATOM 704 O O . LYS A 1 83 ? 0.700 3.828 -20.958 1.00 87.00 83 LYS A O 1
ATOM 709 N N . PHE A 1 84 ? 2.002 4.309 -19.190 1.00 85.25 84 PHE A N 1
ATOM 710 C CA . PHE A 1 84 ? 3.150 4.779 -19.961 1.00 85.25 84 PHE A CA 1
ATOM 711 C C . PHE A 1 84 ? 3.796 3.643 -20.759 1.00 85.25 84 PHE A C 1
ATOM 713 O O . PHE A 1 84 ? 3.971 3.778 -21.970 1.00 85.25 84 PHE A O 1
ATOM 720 N N . PHE A 1 85 ? 4.075 2.507 -20.114 1.00 80.19 85 PHE A N 1
ATOM 721 C CA . PHE A 1 85 ? 4.648 1.339 -20.779 1.00 80.19 85 PHE A CA 1
ATOM 722 C C . PHE A 1 85 ? 3.709 0.758 -21.825 1.00 80.19 85 PHE A C 1
ATOM 724 O O . PHE A 1 85 ? 4.158 0.474 -22.924 1.00 80.19 85 PHE A O 1
ATOM 731 N N . ARG A 1 86 ? 2.404 0.670 -21.557 1.00 80.25 86 ARG A N 1
ATOM 732 C CA . ARG A 1 86 ? 1.423 0.208 -22.547 1.00 80.25 86 ARG A CA 1
ATOM 733 C C . ARG A 1 86 ? 1.387 1.101 -23.791 1.00 80.25 86 ARG A C 1
ATOM 735 O O . ARG A 1 86 ? 1.334 0.591 -24.905 1.00 80.25 86 ARG A O 1
ATOM 742 N N . LYS A 1 87 ? 1.447 2.427 -23.618 1.00 75.12 87 LYS A N 1
ATOM 743 C CA . LYS A 1 87 ? 1.517 3.374 -24.745 1.00 75.12 87 LYS A CA 1
ATOM 744 C C . LYS A 1 87 ? 2.818 3.240 -25.534 1.00 75.12 87 LYS A C 1
ATOM 746 O O . LYS A 1 87 ? 2.777 3.276 -26.756 1.00 75.12 87 LYS A O 1
ATOM 751 N N . LYS A 1 88 ? 3.956 3.089 -24.850 1.00 65.19 88 LYS A N 1
ATOM 752 C CA . LYS A 1 88 ? 5.264 2.951 -25.504 1.00 65.19 88 LYS A CA 1
ATOM 753 C C . LYS A 1 88 ? 5.484 1.579 -26.135 1.00 65.19 88 LYS A C 1
ATOM 755 O O . LYS A 1 88 ? 6.030 1.518 -27.222 1.00 65.19 88 LYS A O 1
ATOM 760 N N . ALA A 1 89 ? 5.022 0.494 -25.523 1.00 61.75 89 ALA A N 1
ATOM 761 C CA . ALA A 1 89 ? 5.127 -0.861 -26.067 1.00 61.75 89 ALA A CA 1
ATOM 762 C C . ALA A 1 89 ? 4.439 -0.992 -27.434 1.00 61.75 89 ALA A C 1
ATOM 764 O O . ALA A 1 89 ? 4.957 -1.677 -28.307 1.00 61.75 89 ALA A O 1
ATOM 765 N N . GLY A 1 90 ? 3.323 -0.283 -27.639 1.00 59.00 90 GLY A N 1
ATOM 766 C CA . GLY A 1 90 ? 2.669 -0.183 -28.947 1.00 59.00 90 GLY A CA 1
ATOM 767 C C . GLY A 1 90 ? 3.302 0.826 -29.915 1.00 59.00 90 GLY A C 1
ATOM 768 O O . GLY A 1 90 ? 2.916 0.851 -31.077 1.00 59.00 90 GLY A O 1
ATOM 769 N N . ALA A 1 91 ? 4.242 1.658 -29.454 1.00 56.34 91 ALA A N 1
ATOM 770 C CA . ALA A 1 91 ? 4.880 2.728 -30.228 1.00 56.34 91 ALA A CA 1
ATOM 771 C C . ALA A 1 91 ? 6.377 2.494 -30.503 1.00 56.34 91 ALA A C 1
ATOM 773 O O . ALA A 1 91 ? 6.959 3.224 -31.300 1.00 56.34 91 ALA A O 1
ATOM 774 N N . PHE A 1 92 ? 7.011 1.504 -29.864 1.00 55.62 92 PHE A N 1
ATOM 775 C CA . PHE A 1 92 ? 8.394 1.139 -30.154 1.00 55.62 92 PHE A CA 1
ATOM 776 C C . PHE A 1 92 ? 8.476 0.533 -31.551 1.00 55.62 92 PHE A C 1
ATOM 778 O O . PHE A 1 92 ? 7.875 -0.505 -31.840 1.00 55.62 92 PHE A O 1
ATOM 785 N N . THR A 1 93 ? 9.260 1.173 -32.409 1.00 59.09 93 THR A N 1
ATOM 786 C CA . THR A 1 93 ? 9.576 0.636 -33.732 1.00 59.09 93 THR A CA 1
ATOM 787 C C . THR A 1 93 ? 10.338 -0.693 -33.588 1.00 59.09 93 THR A C 1
ATOM 789 O O . THR A 1 93 ? 10.999 -0.953 -32.577 1.00 59.09 93 THR A O 1
ATOM 792 N N . ILE A 1 94 ? 10.250 -1.583 -34.586 1.00 57.62 94 ILE A N 1
ATOM 793 C CA . ILE A 1 94 ? 10.913 -2.909 -34.566 1.00 57.62 94 ILE A CA 1
ATOM 794 C C . ILE A 1 94 ? 12.422 -2.796 -34.249 1.00 57.62 94 ILE A C 1
ATOM 796 O O . ILE A 1 94 ? 12.990 -3.670 -33.589 1.00 57.62 94 ILE A O 1
ATOM 800 N N . SER A 1 95 ? 13.069 -1.703 -34.664 1.00 59.41 95 SER A N 1
ATOM 801 C CA . SER A 1 95 ? 14.487 -1.419 -34.415 1.00 59.41 95 SER A CA 1
ATOM 802 C C . SER A 1 95 ? 14.798 -1.121 -32.943 1.00 59.41 95 SER A C 1
ATOM 804 O O . SER A 1 95 ? 15.782 -1.638 -32.412 1.00 59.41 95 SER A O 1
ATOM 806 N N . GLU A 1 96 ? 13.954 -0.358 -32.251 1.00 60.59 96 GLU A N 1
ATOM 807 C CA . GLU A 1 96 ? 14.142 -0.026 -30.833 1.00 60.59 96 GLU A CA 1
ATOM 808 C C . GLU A 1 96 ? 13.919 -1.251 -29.939 1.00 60.59 96 GLU A C 1
ATOM 810 O O . GLU A 1 96 ? 14.697 -1.502 -29.017 1.00 60.59 96 GLU A O 1
ATOM 815 N N . ASN A 1 97 ? 12.941 -2.099 -30.275 1.00 65.44 97 ASN A N 1
ATOM 816 C CA . ASN A 1 97 ? 12.742 -3.386 -29.601 1.00 65.44 97 ASN A CA 1
ATOM 817 C C . ASN A 1 97 ? 13.946 -4.334 -29.776 1.00 65.44 97 ASN A C 1
ATOM 819 O O . ASN A 1 97 ? 14.289 -5.078 -28.854 1.00 65.44 97 ASN A O 1
ATOM 823 N N . LYS A 1 98 ? 14.639 -4.288 -30.924 1.00 67.44 98 LYS A N 1
ATOM 824 C CA . LYS A 1 98 ? 15.876 -5.055 -31.158 1.00 67.44 98 LYS A CA 1
ATOM 825 C C . LYS A 1 98 ? 17.036 -4.549 -30.297 1.00 67.44 98 LYS A C 1
ATOM 827 O O . LYS A 1 98 ? 17.797 -5.361 -29.772 1.00 67.44 98 LYS A O 1
ATOM 832 N N . LEU A 1 99 ? 17.161 -3.231 -30.130 1.00 69.88 99 LEU A N 1
ATOM 833 C CA . LEU A 1 99 ? 18.187 -2.623 -29.281 1.00 69.88 99 LEU A CA 1
ATOM 834 C C . LEU A 1 99 ? 17.946 -2.940 -27.800 1.00 69.88 99 LEU A C 1
ATOM 836 O O . LEU A 1 99 ? 18.871 -3.377 -27.120 1.00 69.88 99 LEU A O 1
ATOM 840 N N . ILE A 1 100 ? 16.702 -2.819 -27.325 1.00 69.62 100 ILE A N 1
ATOM 841 C CA . ILE A 1 100 ? 16.325 -3.166 -25.946 1.00 69.62 100 ILE A CA 1
ATOM 842 C C . ILE A 1 100 ? 16.621 -4.646 -25.665 1.00 69.62 100 ILE A C 1
ATOM 844 O O . ILE A 1 100 ? 17.251 -4.954 -24.655 1.00 69.62 100 ILE A O 1
ATOM 848 N N . ARG A 1 101 ? 16.263 -5.562 -26.579 1.00 67.44 101 ARG A N 1
ATOM 849 C CA . ARG A 1 101 ? 16.596 -6.994 -26.445 1.00 67.44 101 ARG A CA 1
ATOM 850 C C . ARG A 1 101 ? 18.103 -7.252 -26.418 1.00 67.44 101 ARG A C 1
ATOM 852 O O . ARG A 1 101 ? 18.557 -8.066 -25.621 1.00 67.44 101 ARG A O 1
ATOM 859 N N . ARG A 1 102 ? 18.886 -6.553 -27.250 1.00 71.56 102 ARG A N 1
ATOM 860 C CA . ARG A 1 102 ? 20.357 -6.654 -27.243 1.00 71.56 102 ARG A CA 1
ATOM 861 C C . ARG A 1 102 ? 20.967 -6.170 -25.931 1.00 71.56 102 ARG A C 1
ATOM 863 O O . ARG A 1 102 ? 21.848 -6.840 -25.409 1.00 71.56 102 ARG A O 1
ATOM 870 N N . ILE A 1 103 ? 20.496 -5.045 -25.396 1.00 73.56 103 ILE A N 1
ATOM 871 C CA . ILE A 1 103 ? 20.975 -4.504 -24.116 1.00 73.56 103 ILE A CA 1
ATOM 872 C C . ILE A 1 103 ? 20.635 -5.466 -22.971 1.00 73.56 103 ILE A C 1
ATOM 874 O O . ILE A 1 103 ? 21.491 -5.743 -22.133 1.00 73.56 103 ILE A O 1
ATOM 878 N N . LEU A 1 104 ? 19.421 -6.029 -22.960 1.00 71.00 104 LEU A N 1
ATOM 879 C CA . LEU A 1 104 ? 19.017 -7.024 -21.963 1.00 71.00 104 LEU A CA 1
ATOM 880 C C . LEU A 1 104 ? 19.910 -8.276 -22.015 1.00 71.00 104 LEU A C 1
ATOM 882 O O . LEU A 1 104 ? 20.403 -8.716 -20.980 1.00 71.00 104 LEU A O 1
ATOM 886 N N . ALA A 1 105 ? 20.171 -8.802 -23.216 1.00 72.19 105 ALA A N 1
ATOM 887 C CA . ALA A 1 105 ? 21.030 -9.970 -23.416 1.00 72.19 105 ALA A CA 1
ATOM 888 C C . ALA A 1 105 ? 22.499 -9.697 -23.043 1.00 72.19 105 ALA A C 1
ATOM 890 O O . ALA A 1 105 ? 23.148 -10.531 -22.418 1.00 72.19 105 ALA A O 1
ATOM 891 N N . ALA A 1 106 ? 23.020 -8.512 -23.375 1.00 78.50 106 ALA A N 1
ATOM 892 C CA . ALA A 1 106 ? 24.378 -8.117 -23.010 1.00 78.50 106 ALA A CA 1
ATOM 893 C C . ALA A 1 106 ? 24.558 -8.022 -21.487 1.00 78.50 106 ALA A C 1
ATOM 895 O O . ALA A 1 106 ? 25.576 -8.466 -20.959 1.00 78.50 106 ALA A O 1
ATOM 896 N N . ASN A 1 107 ? 23.560 -7.487 -20.776 1.00 80.94 107 ASN A N 1
ATOM 897 C CA . ASN A 1 107 ? 23.583 -7.431 -19.316 1.00 80.94 107 ASN A CA 1
ATOM 898 C C . ASN A 1 107 ? 23.468 -8.825 -18.683 1.00 80.94 107 ASN A C 1
ATOM 900 O O . ASN A 1 107 ? 24.175 -9.093 -17.718 1.00 80.94 107 ASN A O 1
ATOM 904 N N . PHE A 1 108 ? 22.658 -9.727 -19.247 1.00 82.56 108 PHE A N 1
ATOM 905 C CA . PHE A 1 108 ? 22.550 -11.113 -18.775 1.00 82.56 108 PHE A CA 1
ATOM 906 C C . PHE A 1 108 ? 23.883 -11.869 -18.885 1.00 82.56 108 PHE A C 1
ATOM 908 O O . PHE A 1 108 ? 24.378 -12.396 -17.894 1.00 82.56 108 PHE A O 1
ATOM 915 N N . ASN A 1 109 ? 24.534 -11.815 -20.050 1.00 78.06 109 ASN A N 1
ATOM 916 C CA . ASN A 1 109 ? 25.843 -12.450 -20.251 1.00 78.06 109 ASN A CA 1
ATOM 917 C C . ASN A 1 109 ? 26.915 -11.876 -19.314 1.00 78.06 109 ASN A C 1
ATOM 919 O O . ASN A 1 109 ? 27.830 -12.577 -18.885 1.00 78.06 109 ASN A O 1
ATOM 923 N N . ARG A 1 110 ? 26.816 -10.579 -18.996 1.00 85.12 110 ARG A N 1
ATOM 924 C CA . ARG A 1 110 ? 27.729 -9.925 -18.058 1.00 85.12 110 ARG A CA 1
ATOM 925 C C . ARG A 1 110 ? 27.528 -10.427 -16.628 1.00 85.12 110 ARG A C 1
ATOM 927 O O . ARG A 1 110 ? 28.522 -10.570 -15.928 1.00 85.12 110 ARG A O 1
ATOM 934 N N . ILE A 1 111 ? 26.291 -10.706 -16.215 1.00 76.38 111 ILE A N 1
ATOM 935 C CA . ILE A 1 111 ? 25.984 -11.306 -14.907 1.00 76.38 111 ILE A CA 1
ATOM 936 C C . ILE A 1 111 ? 26.554 -12.728 -14.835 1.00 76.38 111 ILE A C 1
ATOM 938 O O . ILE A 1 111 ? 27.324 -13.012 -13.926 1.00 76.38 111 ILE A O 1
ATOM 942 N N . GLU A 1 112 ? 26.302 -13.568 -15.841 1.00 82.81 112 GLU A N 1
ATOM 943 C CA . GLU A 1 112 ? 26.809 -14.950 -15.876 1.00 82.81 112 GLU A CA 1
ATOM 944 C C . GLU A 1 112 ? 28.352 -15.010 -15.834 1.00 82.81 112 GLU A C 1
ATOM 946 O O . GLU A 1 112 ? 28.960 -15.838 -15.153 1.00 82.81 112 GLU A O 1
ATOM 951 N N . LEU A 1 113 ? 29.020 -14.087 -16.536 1.00 88.69 113 LEU A N 1
ATOM 952 C CA . LEU A 1 113 ? 30.477 -13.961 -16.493 1.00 88.69 113 LEU A CA 1
ATOM 953 C C . LEU A 1 113 ? 30.983 -13.577 -15.095 1.00 88.69 113 LEU A C 1
ATOM 955 O O . LEU A 1 113 ? 32.054 -14.027 -14.684 1.00 88.6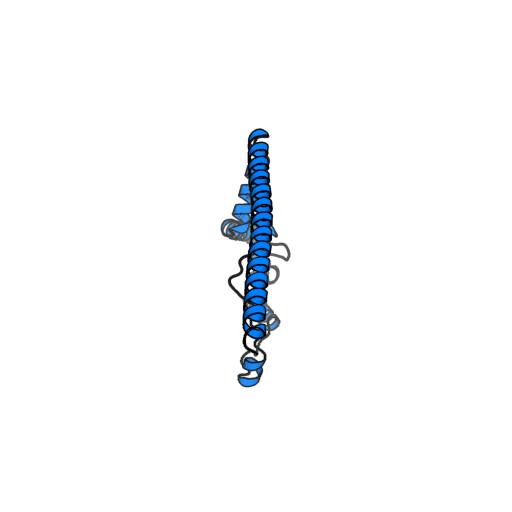9 113 LEU A O 1
ATOM 959 N N . LEU A 1 114 ? 30.256 -12.707 -14.391 1.00 84.81 114 LEU A N 1
ATOM 960 C CA . LEU A 1 114 ? 30.614 -12.287 -13.039 1.00 84.81 114 LEU A CA 1
ATOM 961 C C . LEU A 1 114 ? 30.428 -13.432 -12.041 1.00 84.81 114 LEU A C 1
ATOM 963 O O . LEU A 1 114 ? 31.327 -13.648 -11.236 1.00 84.81 114 LEU A O 1
ATOM 967 N N . GLU A 1 115 ? 29.351 -14.209 -12.149 1.00 83.12 115 GLU A N 1
ATOM 968 C CA . GLU A 1 115 ? 29.122 -15.405 -11.324 1.00 83.12 115 GLU A CA 1
ATOM 969 C C . GLU A 1 115 ? 30.260 -16.423 -11.486 1.00 83.12 115 GLU A C 1
ATOM 971 O O . GLU A 1 115 ? 30.866 -16.836 -10.500 1.00 83.12 115 GLU A O 1
ATOM 976 N N . LYS A 1 116 ? 30.666 -16.723 -12.729 1.00 90.06 116 LYS A N 1
ATOM 977 C CA . LYS A 1 116 ? 31.820 -17.603 -13.005 1.00 90.06 116 LYS A CA 1
ATOM 978 C C . LYS A 1 116 ? 33.134 -17.077 -12.423 1.00 90.06 116 LYS A C 1
ATOM 980 O O . LYS A 1 116 ? 33.993 -17.855 -12.007 1.00 90.06 116 LYS A O 1
ATOM 985 N N . LYS A 1 117 ? 33.336 -15.755 -12.426 1.00 92.81 117 LYS A N 1
ATOM 986 C CA . LYS A 1 117 ? 34.531 -15.142 -11.825 1.00 92.81 117 LYS A CA 1
ATOM 987 C C . LYS A 1 117 ? 34.512 -15.243 -10.305 1.00 92.81 117 LYS A C 1
ATOM 989 O O . LYS A 1 117 ? 35.565 -15.512 -9.738 1.00 92.81 117 LYS A O 1
ATOM 994 N N . ILE A 1 118 ? 33.355 -15.046 -9.677 1.00 88.56 118 ILE A N 1
ATOM 995 C CA . ILE A 1 118 ? 33.183 -15.210 -8.230 1.00 88.56 118 ILE A CA 1
ATOM 996 C C . ILE A 1 118 ? 33.491 -16.659 -7.838 1.00 88.56 118 ILE A C 1
ATOM 998 O O . ILE A 1 118 ? 34.363 -16.871 -7.004 1.00 88.56 118 ILE A O 1
ATOM 1002 N N . GLU A 1 119 ? 32.920 -17.645 -8.534 1.00 90.62 119 GLU A N 1
ATOM 1003 C CA . GLU A 1 119 ? 33.180 -19.070 -8.270 1.00 90.62 119 GLU A CA 1
ATOM 1004 C C . GLU A 1 119 ? 34.673 -19.429 -8.405 1.00 90.62 119 GLU A C 1
ATOM 1006 O O . GLU A 1 119 ? 35.234 -20.189 -7.614 1.00 90.62 119 GLU A O 1
ATOM 1011 N N . LYS A 1 120 ? 35.364 -18.863 -9.405 1.00 92.56 120 LYS A N 1
ATOM 1012 C CA . LYS A 1 120 ? 36.811 -19.066 -9.569 1.00 92.56 120 LYS A CA 1
ATOM 1013 C C . LYS A 1 120 ? 37.610 -18.468 -8.409 1.00 92.56 120 LYS A C 1
ATOM 1015 O O . LYS A 1 120 ? 38.601 -19.066 -7.999 1.00 92.56 120 LYS A O 1
ATOM 1020 N N . LEU A 1 121 ? 37.215 -17.293 -7.919 1.00 89.38 121 LEU A N 1
ATOM 1021 C CA . LEU A 1 121 ? 37.869 -16.655 -6.777 1.00 89.38 121 LEU A CA 1
ATOM 1022 C C . LEU A 1 121 ? 37.658 -17.472 -5.503 1.00 89.38 121 LEU A C 1
ATOM 1024 O O . LEU A 1 121 ? 38.630 -17.719 -4.803 1.00 89.38 121 LEU A O 1
ATOM 1028 N N . GLU A 1 122 ? 36.447 -17.971 -5.261 1.00 85.19 122 GLU A N 1
ATOM 1029 C CA . GLU A 1 122 ? 36.146 -18.838 -4.115 1.00 85.19 122 GLU A CA 1
ATOM 1030 C C . GLU A 1 122 ? 37.003 -20.109 -4.115 1.00 85.19 122 GLU A C 1
ATOM 1032 O O . GLU A 1 122 ? 37.582 -20.454 -3.088 1.00 85.19 122 GLU A O 1
ATOM 1037 N N . LYS A 1 123 ? 37.174 -20.761 -5.274 1.00 86.69 123 LYS A N 1
ATOM 1038 C CA . LYS A 1 123 ? 38.062 -21.931 -5.411 1.00 86.69 123 LYS A CA 1
ATOM 1039 C C . LYS A 1 123 ? 39.526 -21.596 -5.133 1.00 86.69 123 LYS A C 1
ATOM 1041 O O . LYS A 1 123 ? 40.221 -22.375 -4.496 1.00 86.69 123 LYS A O 1
ATOM 1046 N N . LEU A 1 124 ? 40.006 -20.447 -5.609 1.00 87.50 124 LEU A N 1
ATOM 1047 C CA . LEU A 1 124 ? 41.377 -20.012 -5.334 1.00 87.50 124 LEU A CA 1
ATOM 1048 C C . LEU A 1 124 ? 41.579 -19.717 -3.849 1.00 87.50 124 LEU A C 1
ATOM 1050 O O . LEU A 1 124 ? 42.587 -20.130 -3.292 1.00 87.50 124 LEU A O 1
ATOM 1054 N N . THR A 1 125 ? 40.618 -19.051 -3.208 1.00 86.12 125 THR A N 1
ATOM 1055 C CA . THR A 1 125 ? 40.656 -18.789 -1.769 1.00 86.12 125 THR A CA 1
ATOM 1056 C C . THR A 1 125 ? 40.615 -20.088 -0.966 1.00 86.12 125 THR A C 1
ATOM 1058 O O . THR A 1 125 ? 41.422 -20.234 -0.056 1.00 86.12 125 THR A O 1
ATOM 1061 N N . ALA A 1 126 ? 39.762 -21.052 -1.327 1.00 79.75 126 ALA A N 1
ATOM 1062 C CA . ALA A 1 126 ? 39.721 -22.368 -0.686 1.00 79.75 126 ALA A CA 1
ATOM 1063 C C . ALA A 1 126 ? 41.072 -23.097 -0.789 1.00 79.75 126 ALA A C 1
ATOM 1065 O O . ALA A 1 126 ? 41.618 -23.516 0.226 1.00 79.75 126 ALA A O 1
ATOM 1066 N N . ASN A 1 127 ? 41.672 -23.130 -1.982 1.00 80.12 127 ASN A N 1
ATOM 1067 C CA . ASN A 1 127 ? 42.987 -23.742 -2.188 1.00 80.12 127 ASN A CA 1
ATOM 1068 C C . ASN A 1 127 ? 44.114 -23.006 -1.434 1.00 80.12 127 ASN A C 1
ATOM 1070 O O . ASN A 1 127 ? 45.092 -23.625 -1.026 1.00 80.12 127 ASN A O 1
ATOM 1074 N N . SER A 1 128 ? 44.016 -21.681 -1.268 1.00 75.81 128 SER A N 1
ATOM 1075 C CA . SER A 1 128 ? 44.974 -20.910 -0.463 1.00 75.81 128 SER A CA 1
ATOM 1076 C C . SER A 1 128 ? 44.843 -21.201 1.035 1.00 75.81 128 SER A C 1
ATOM 1078 O O . SER A 1 128 ? 45.861 -21.272 1.712 1.00 75.81 128 SER A O 1
ATOM 1080 N N . PHE A 1 129 ? 43.624 -21.420 1.537 1.00 69.00 129 PHE A N 1
ATOM 1081 C CA . PHE A 1 129 ? 43.388 -21.839 2.922 1.00 69.00 129 PHE A CA 1
ATOM 1082 C C . PHE A 1 129 ? 43.871 -23.274 3.188 1.00 69.00 129 PHE A C 1
ATOM 1084 O O . PHE A 1 129 ? 44.526 -23.509 4.199 1.00 69.00 129 PHE A O 1
ATOM 1091 N N . GLU A 1 130 ? 43.632 -24.214 2.268 1.00 65.50 130 GLU A N 1
ATOM 1092 C CA . GLU A 1 130 ? 44.150 -25.591 2.371 1.00 65.50 130 GLU A CA 1
ATOM 1093 C C . GLU A 1 130 ? 45.690 -25.626 2.364 1.00 65.50 130 GLU A C 1
ATOM 1095 O O . GLU A 1 130 ? 46.306 -26.358 3.139 1.00 65.50 130 GLU A O 1
ATOM 1100 N N . GLY A 1 131 ? 46.331 -24.773 1.555 1.00 60.41 131 GLY A N 1
ATOM 1101 C CA . GLY A 1 131 ? 47.788 -24.626 1.547 1.00 60.41 131 GLY A CA 1
ATOM 1102 C C . GLY A 1 131 ? 48.362 -24.053 2.850 1.00 60.41 131 GLY A C 1
ATOM 1103 O O . GLY A 1 131 ? 49.450 -24.449 3.263 1.00 60.41 131 GLY A O 1
ATOM 1104 N N . GLU A 1 132 ? 47.649 -23.152 3.532 1.00 59.16 132 GLU A N 1
ATOM 1105 C CA . GLU A 1 132 ? 48.061 -22.642 4.849 1.00 59.16 132 GLU A CA 1
ATOM 1106 C C . GLU A 1 132 ? 47.881 -23.690 5.965 1.00 59.16 132 GLU A C 1
ATOM 1108 O O . GLU A 1 132 ? 48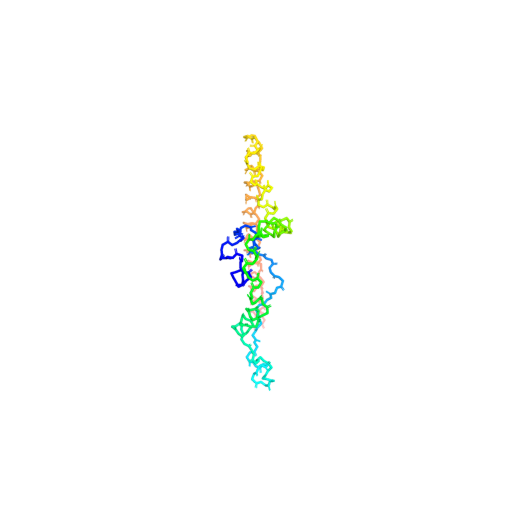.739 -23.793 6.849 1.00 59.16 132 GLU A O 1
ATOM 1113 N N . GLU A 1 133 ? 46.835 -24.523 5.905 1.00 58.31 133 GLU A N 1
ATOM 1114 C CA . GLU A 1 133 ? 46.637 -25.637 6.845 1.00 58.31 133 GLU A CA 1
ATOM 1115 C C . GLU A 1 133 ? 47.724 -26.716 6.709 1.00 58.31 133 GLU A C 1
ATOM 1117 O O . GLU A 1 133 ? 48.265 -27.162 7.727 1.00 58.31 133 GLU A O 1
ATOM 1122 N N . GLU A 1 134 ? 48.127 -27.085 5.487 1.00 57.50 134 GLU A N 1
ATOM 1123 C CA . GLU A 1 134 ? 49.232 -28.029 5.262 1.00 57.50 134 GLU A CA 1
ATOM 1124 C C . GLU A 1 134 ? 50.574 -27.498 5.797 1.00 57.50 134 GLU A C 1
ATOM 1126 O O . GLU A 1 134 ? 51.298 -28.227 6.479 1.00 57.50 134 GLU A O 1
ATOM 1131 N N . ILE A 1 135 ? 50.895 -26.217 5.575 1.00 57.84 135 ILE A N 1
ATOM 1132 C CA . ILE A 1 135 ? 52.133 -25.597 6.083 1.00 57.84 135 ILE A CA 1
ATOM 1133 C C . ILE A 1 135 ? 52.130 -25.533 7.623 1.00 57.84 135 ILE A C 1
ATOM 1135 O O . ILE A 1 135 ? 53.172 -25.718 8.258 1.00 57.84 135 ILE A O 1
ATOM 1139 N N . SER A 1 136 ? 50.965 -25.319 8.245 1.00 55.84 136 SER A N 1
ATOM 1140 C CA . SER A 1 136 ? 50.825 -25.323 9.707 1.00 55.84 136 SER A CA 1
ATOM 1141 C C . SER A 1 136 ? 51.010 -26.721 10.324 1.00 55.84 136 SER A C 1
ATOM 1143 O O . SER A 1 136 ? 51.692 -26.854 11.343 1.00 55.84 136 SER A O 1
ATOM 1145 N N . ASN A 1 137 ? 50.500 -27.773 9.668 1.00 55.59 137 ASN A N 1
ATOM 1146 C CA . ASN A 1 137 ? 50.644 -29.162 10.112 1.00 55.59 137 ASN A CA 1
ATOM 1147 C C . ASN A 1 137 ? 52.076 -29.685 9.925 1.00 55.59 137 ASN A C 1
ATOM 1149 O O . ASN A 1 137 ? 52.601 -30.370 10.800 1.00 55.59 137 ASN A O 1
ATOM 1153 N N . VAL A 1 138 ? 52.752 -29.328 8.827 1.00 57.12 138 VAL A N 1
ATOM 1154 C CA . VAL A 1 138 ? 54.155 -29.719 8.593 1.00 57.12 138 VAL A CA 1
ATOM 1155 C C . VAL A 1 138 ? 55.090 -29.104 9.642 1.00 57.12 138 VAL A C 1
ATOM 1157 O O . VAL A 1 138 ? 55.975 -29.791 10.154 1.00 57.12 138 VAL A O 1
ATOM 1160 N N . ASN A 1 139 ? 54.854 -27.849 10.035 1.00 56.19 139 ASN A N 1
ATOM 1161 C CA . ASN A 1 139 ? 55.648 -27.186 11.072 1.00 56.19 139 ASN A CA 1
ATOM 1162 C C . ASN A 1 139 ? 55.385 -27.737 12.488 1.00 56.19 139 ASN A C 1
ATOM 1164 O O . ASN A 1 139 ? 56.291 -27.699 13.316 1.00 56.19 139 ASN A O 1
ATOM 1168 N N . GLN A 1 140 ? 54.195 -28.285 12.773 1.00 54.88 140 GLN A N 1
ATOM 1169 C CA . GLN A 1 140 ? 53.916 -28.972 14.046 1.00 54.88 140 GLN A CA 1
ATOM 1170 C C . GLN A 1 140 ? 54.546 -30.372 14.130 1.00 54.88 140 GLN A C 1
ATOM 1172 O O . GLN A 1 140 ? 54.922 -30.808 15.216 1.00 54.88 140 GLN A O 1
ATOM 1177 N N . ILE A 1 141 ? 54.700 -31.073 13.001 1.00 54.97 141 ILE A N 1
ATOM 1178 C CA . ILE A 1 141 ? 55.310 -32.415 12.953 1.00 54.97 141 ILE A CA 1
ATOM 1179 C C . ILE A 1 141 ? 56.844 -32.342 13.068 1.00 54.97 141 ILE A C 1
ATOM 1181 O O . ILE A 1 141 ? 57.463 -33.274 13.569 1.00 54.97 141 ILE A O 1
ATOM 1185 N N . GLN A 1 142 ? 57.468 -31.233 12.656 1.00 53.22 142 GLN A N 1
ATOM 1186 C CA . GLN A 1 142 ? 58.914 -31.008 12.802 1.00 53.22 142 GLN A CA 1
ATOM 1187 C C . GLN A 1 142 ? 59.341 -30.486 14.189 1.00 53.22 142 GLN A C 1
ATOM 1189 O O . GLN A 1 142 ? 60.540 -30.342 14.427 1.00 53.22 142 GLN A O 1
ATOM 1194 N N . SER A 1 143 ? 58.401 -30.203 15.103 1.00 48.47 143 SER A N 1
ATOM 1195 C CA . SER A 1 143 ? 58.687 -29.719 16.466 1.00 48.47 143 SER A CA 1
ATOM 1196 C C . SER A 1 143 ? 58.415 -30.744 17.584 1.00 48.47 143 SER A C 1
ATOM 1198 O O . SER A 1 143 ? 58.272 -30.344 18.741 1.00 48.47 143 SER A O 1
ATOM 1200 N N . VAL A 1 144 ? 58.331 -32.038 17.253 1.00 43.53 144 VAL A N 1
ATOM 1201 C CA . VAL A 1 144 ? 58.337 -33.184 18.190 1.00 43.53 144 VAL A CA 1
ATOM 1202 C C . VAL A 1 144 ? 59.614 -33.984 17.974 1.00 43.53 144 VAL A C 1
ATOM 1204 O O . VAL A 1 144 ? 60.233 -34.373 18.989 1.00 43.53 144 VAL A O 1
#